Protein AF-A0A9E2J0Q8-F1 (afdb_monomer)

Secondary structure (DSSP, 8-state):
---PPP-----EEEE-------------------HHHHHHHHHHTT--GGGSHHHHHHHHHTT--EEEEEETTEEEEEEEEEPTTSS-EEEEEET--EE-GGGTTTPHHHHHHHHHHHHHH--TTEEEEEEE-SS--S-HHHHHHTT-EE-TT-

Radius of gyration: 16.07 Å; Cα contacts (8 Å, |Δi|>4): 218; chains: 1; bounding box: 42×51×38 Å

Mean predicted aligned error: 10.23 Å

Sequence (154 aa):
METEATPSGVAFLFVFLGFLSYNFSNMKEENKINKEQWNQFVLANQGSFLQSWEWGEFQERVEKRIFRFSGEGWAAQFIENKLPGVNKFYWYAPKGPMIAISDWPIANSKIQKITEEIKKTAGKDVIFFRLGPEWDLSSRSSLVASGFSQLPYD

Nearest PDB structures (foldseek):
  6snr-assembly1_A  TM=6.855E-01  e=1.918E-04  Staphylococcus aureus
  1nmt-assembly1_C  TM=5.114E-01  e=1.401E-01  Candida albicans
  4fva-assembly4_D  TM=3.518E-01  e=7.385E-02  Caenorhabditis elegans
  7krv-assembly1_B  TM=3.647E-01  e=7.889E-01  Escherichia coli K-12

Foldseek 3Di:
DDDDDDDFKWKKKFFDDDDDDDDDDDDDDDDDQDLVNQVCLCVQQVHDPCSHPVVCVVLVVVVWDWDWDDDDQWIFIWTWDQDPPDQAIEIEGAQDTGGHPVCPVPDLVVVLVVVVVCVVVPDPRHRMYMYIHRDDHPDPPSVVVVRIDTDPPD

Solvent-accessible surface area (backbone atoms only — not comparable to full-atom values): 9252 Å² total; per-residue (Å²): 139,83,82,82,78,79,87,78,43,60,36,37,39,31,78,66,86,81,90,82,92,76,84,91,78,90,83,81,94,76,81,85,80,48,6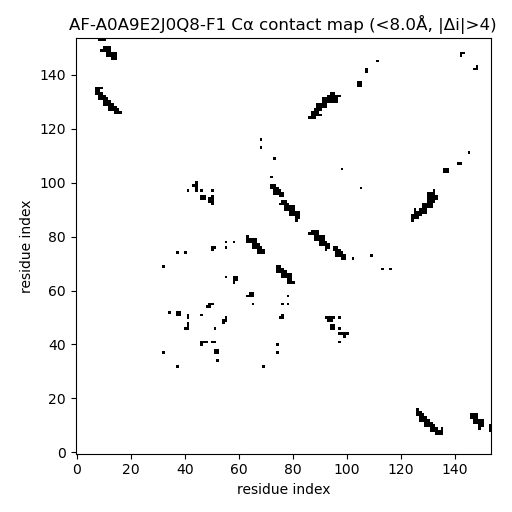6,66,62,51,39,50,54,30,62,77,36,75,40,44,68,66,52,30,59,66,44,46,56,53,40,43,75,72,76,33,54,72,46,80,49,73,57,94,62,35,38,35,41,29,42,50,41,76,43,86,99,51,95,36,30,34,36,36,18,54,51,11,62,40,54,36,65,90,48,64,75,66,53,67,67,55,59,48,51,52,50,51,54,45,63,75,67,55,52,96,47,50,44,34,45,35,38,30,21,67,68,79,71,85,52,68,67,61,44,43,76,73,53,40,40,74,51,97,88,91

pLDDT: mean 77.36, std 21.71, range [30.98, 98.0]

Structure (mmCIF, N/CA/C/O backbone):
data_AF-A0A9E2J0Q8-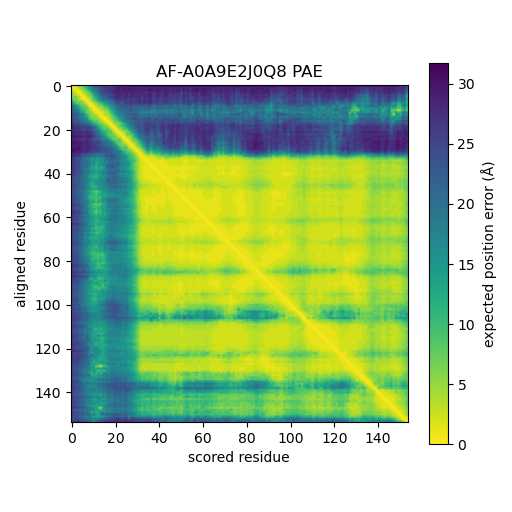F1
#
_entry.id   AF-A0A9E2J0Q8-F1
#
loop_
_atom_site.group_PDB
_atom_site.id
_atom_site.type_symbol
_atom_site.label_atom_id
_atom_site.label_alt_id
_atom_site.label_comp_id
_atom_site.label_asym_id
_atom_site.label_entity_id
_atom_site.label_seq_id
_atom_site.pdbx_PDB_ins_code
_atom_site.Cartn_x
_atom_site.Cartn_y
_atom_site.Cartn_z
_atom_site.occupancy
_atom_site.B_iso_or_equiv
_atom_site.auth_seq_id
_atom_site.auth_comp_id
_atom_site.auth_asym_id
_atom_site.auth_atom_id
_atom_site.pdbx_PDB_model_num
ATOM 1 N N . MET A 1 1 ? 25.910 -31.041 1.165 1.00 37.72 1 MET A N 1
ATOM 2 C CA . MET A 1 1 ? 26.033 -29.606 0.850 1.00 37.72 1 MET A CA 1
ATOM 3 C C . MET A 1 1 ? 24.619 -29.130 0.582 1.00 37.72 1 MET A C 1
ATOM 5 O O . MET A 1 1 ? 24.160 -29.176 -0.550 1.00 37.72 1 MET A O 1
ATOM 9 N N . GLU A 1 2 ? 23.881 -28.879 1.660 1.00 32.09 2 GLU A N 1
ATOM 10 C CA . GLU A 1 2 ? 22.500 -28.401 1.601 1.00 32.09 2 GLU A CA 1
ATOM 11 C C . GLU A 1 2 ? 22.532 -26.895 1.353 1.00 32.09 2 GLU A C 1
ATOM 13 O O . GLU A 1 2 ? 23.248 -26.159 2.029 1.00 32.09 2 GLU A O 1
ATOM 18 N N . THR A 1 3 ? 21.816 -26.451 0.327 1.00 37.81 3 THR A N 1
ATOM 19 C CA . THR A 1 3 ? 21.603 -25.039 0.029 1.00 37.81 3 THR A CA 1
ATOM 20 C C . THR A 1 3 ? 20.498 -24.524 0.943 1.00 37.81 3 THR A C 1
ATOM 22 O O . THR A 1 3 ? 19.328 -24.847 0.731 1.00 37.81 3 THR A O 1
ATOM 25 N N . GLU A 1 4 ? 20.863 -23.752 1.963 1.00 35.00 4 GLU A N 1
ATOM 26 C CA . GLU A 1 4 ? 19.901 -23.011 2.778 1.00 35.00 4 GLU A CA 1
ATOM 27 C C . GLU A 1 4 ? 19.208 -21.951 1.911 1.00 35.00 4 GLU A C 1
ATOM 29 O O . GLU A 1 4 ? 19.851 -21.093 1.304 1.00 35.00 4 GLU A O 1
ATOM 34 N N . ALA A 1 5 ? 17.882 -22.044 1.820 1.00 37.78 5 ALA A N 1
ATOM 35 C CA . ALA A 1 5 ? 17.044 -21.038 1.190 1.00 37.78 5 ALA A CA 1
ATOM 36 C C . ALA A 1 5 ? 16.986 -19.791 2.085 1.00 37.78 5 ALA A C 1
ATOM 38 O O . ALA A 1 5 ? 16.617 -19.872 3.256 1.00 37.78 5 ALA A O 1
ATOM 39 N N . THR A 1 6 ? 17.334 -18.632 1.529 1.00 33.12 6 THR A N 1
ATOM 40 C CA . THR A 1 6 ? 17.161 -17.329 2.176 1.00 33.12 6 THR A CA 1
ATOM 41 C C . THR A 1 6 ? 15.669 -17.040 2.395 1.00 33.12 6 THR A C 1
ATOM 43 O O . THR A 1 6 ? 14.889 -17.138 1.443 1.00 33.12 6 THR A O 1
ATOM 46 N N . PRO A 1 7 ? 15.223 -16.662 3.609 1.00 37.62 7 PRO A N 1
ATOM 47 C CA . PRO A 1 7 ? 13.840 -16.256 3.823 1.00 37.62 7 PRO A CA 1
ATOM 48 C C . PRO A 1 7 ? 13.583 -14.916 3.123 1.00 37.62 7 PRO A C 1
ATOM 50 O O . PRO A 1 7 ? 14.116 -13.877 3.509 1.00 37.62 7 PRO A O 1
ATOM 53 N N . SER A 1 8 ? 12.781 -14.939 2.060 1.00 41.06 8 SER A N 1
ATOM 54 C CA . SER A 1 8 ? 12.364 -13.748 1.321 1.00 41.06 8 SER A CA 1
ATOM 55 C C . SER A 1 8 ? 11.155 -13.087 1.993 1.00 41.06 8 SER A C 1
ATOM 57 O O . SER A 1 8 ? 10.027 -13.583 1.882 1.00 41.06 8 SER A O 1
ATOM 59 N N . GLY A 1 9 ? 11.375 -11.940 2.634 1.00 39.72 9 GLY A N 1
ATOM 60 C CA . GLY A 1 9 ?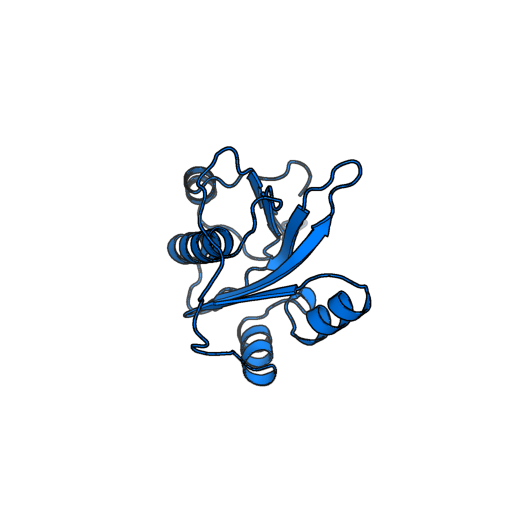 10.306 -11.012 3.007 1.00 39.72 9 GLY A CA 1
ATOM 61 C C . GLY A 1 9 ? 10.591 -10.248 4.292 1.00 39.72 9 GLY A C 1
ATOM 62 O O . GLY A 1 9 ? 10.172 -10.673 5.358 1.00 39.72 9 GLY A O 1
ATOM 63 N N . VAL A 1 10 ? 11.250 -9.093 4.186 1.00 42.97 10 VAL A N 1
ATOM 64 C CA . VAL A 1 10 ? 11.494 -8.199 5.329 1.00 42.97 10 VAL A CA 1
ATOM 65 C C . VAL A 1 10 ? 10.408 -7.121 5.362 1.00 42.97 10 VAL A C 1
ATOM 67 O O . VAL A 1 10 ? 10.265 -6.368 4.398 1.00 42.97 10 VAL A O 1
ATOM 70 N N . ALA A 1 11 ? 9.653 -6.999 6.460 1.00 41.53 11 ALA A N 1
ATOM 71 C CA . ALA A 1 11 ? 8.669 -5.924 6.617 1.00 41.53 11 ALA A CA 1
ATOM 72 C C . ALA A 1 11 ? 9.186 -4.757 7.478 1.00 41.53 11 A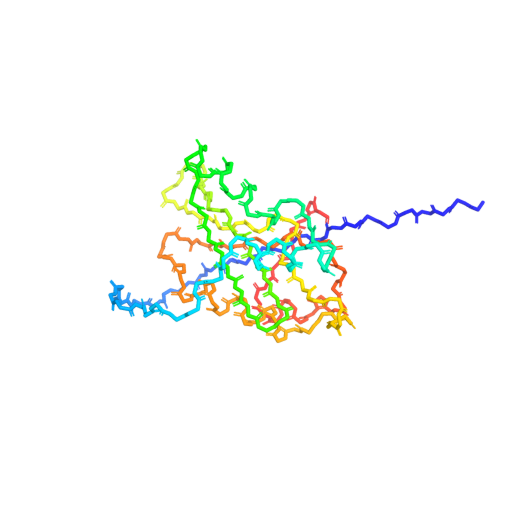LA A C 1
ATOM 74 O O . ALA A 1 11 ? 9.864 -4.933 8.494 1.00 41.53 11 ALA A O 1
ATOM 75 N N . PHE A 1 12 ? 8.797 -3.539 7.095 1.00 46.47 12 PHE A N 1
ATOM 76 C CA . PHE A 1 12 ? 9.189 -2.293 7.759 1.00 46.47 12 PHE A CA 1
ATOM 77 C C . PHE A 1 12 ? 7.966 -1.550 8.310 1.00 46.47 12 PHE A C 1
ATOM 79 O O . PHE A 1 12 ? 6.924 -1.472 7.659 1.00 46.47 12 PHE A O 1
ATOM 86 N N . LEU A 1 13 ? 8.115 -0.986 9.508 1.00 39.72 13 LEU A N 1
ATOM 87 C CA . LEU A 1 13 ? 7.152 -0.209 10.287 1.00 39.72 13 LEU A CA 1
ATOM 88 C C . LEU A 1 13 ? 7.594 1.260 10.367 1.00 39.72 13 LEU A C 1
ATOM 90 O O . LEU A 1 13 ? 8.735 1.537 10.719 1.00 39.72 13 LEU A O 1
ATOM 94 N N . PHE A 1 14 ? 6.693 2.210 10.123 1.00 47.78 14 PHE A N 1
ATOM 95 C CA . PHE A 1 14 ? 6.984 3.642 10.264 1.00 47.78 14 PHE A CA 1
ATOM 96 C C . PHE A 1 14 ? 6.146 4.295 11.370 1.00 47.78 14 PHE A C 1
ATOM 98 O O . PHE A 1 14 ? 4.974 4.555 11.140 1.00 47.78 14 PHE A O 1
ATOM 105 N N . VAL A 1 15 ? 6.696 4.617 12.543 1.00 42.28 15 VAL A N 1
ATOM 106 C CA . VAL A 1 15 ? 5.917 5.260 13.627 1.00 42.28 15 VAL A CA 1
ATOM 107 C C . VAL A 1 15 ? 5.898 6.784 13.459 1.00 42.28 15 VAL A C 1
ATOM 109 O O . VAL A 1 15 ? 6.944 7.427 13.515 1.00 42.28 15 VAL A O 1
ATOM 112 N N . PHE A 1 16 ? 4.713 7.381 13.293 1.00 39.62 16 PHE A N 1
ATOM 113 C CA . PHE A 1 16 ? 4.542 8.837 13.271 1.00 39.62 16 PHE A CA 1
ATOM 114 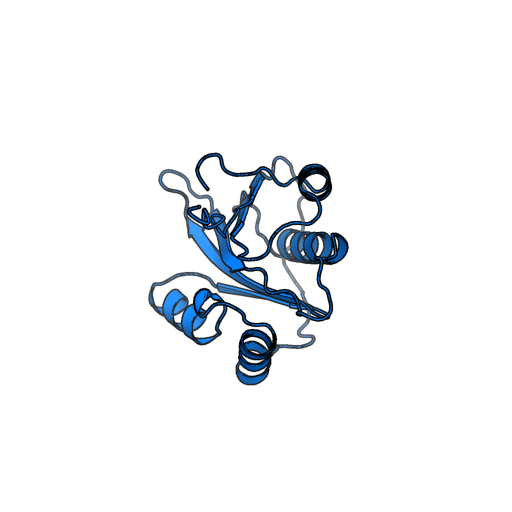C C . PHE A 1 16 ? 4.337 9.387 14.693 1.00 39.62 16 PHE A C 1
ATOM 116 O O . PHE A 1 16 ? 3.304 9.154 15.317 1.00 39.62 16 PHE A O 1
ATOM 123 N N . LEU A 1 17 ? 5.295 10.171 15.193 1.00 36.12 17 LEU A N 1
ATOM 124 C CA . LEU A 1 17 ? 5.138 11.008 16.387 1.00 36.12 17 LEU A CA 1
ATOM 125 C C . LEU A 1 17 ? 5.291 12.483 15.980 1.00 36.12 17 LEU A C 1
ATOM 127 O O . LEU A 1 17 ? 6.409 12.964 15.840 1.00 36.12 17 LEU A O 1
ATOM 131 N N . GLY A 1 18 ? 4.175 13.205 15.807 1.00 30.98 18 GLY A N 1
ATOM 132 C CA . GLY A 1 18 ? 4.172 14.679 15.839 1.00 30.98 18 GLY A C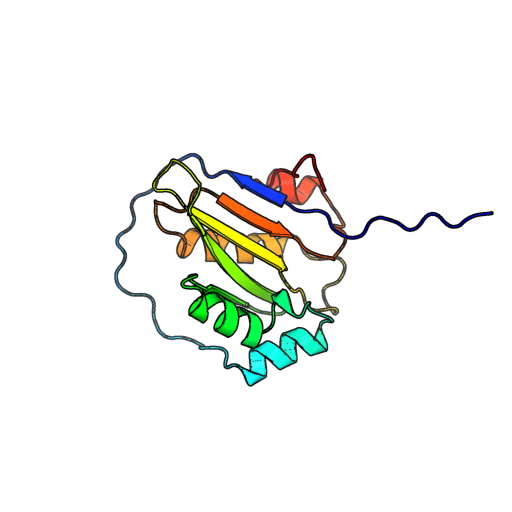A 1
ATOM 133 C C . GLY A 1 18 ? 3.539 15.425 14.652 1.00 30.98 18 GLY A C 1
ATOM 134 O O . GLY A 1 18 ? 4.076 15.440 13.554 1.00 30.98 18 GLY A O 1
ATOM 135 N N . PHE A 1 19 ? 2.404 16.070 14.955 1.00 40.38 19 PHE A N 1
ATOM 136 C CA . PHE A 1 19 ? 1.807 17.321 14.444 1.00 40.38 19 PHE A CA 1
ATOM 137 C C . PHE A 1 19 ? 2.275 17.966 13.119 1.00 40.38 19 PHE A C 1
ATOM 139 O O . PHE A 1 19 ? 3.391 18.458 13.015 1.00 40.38 19 PHE A O 1
ATOM 146 N N . LEU A 1 20 ? 1.297 18.230 12.239 1.00 32.97 20 LEU A N 1
ATOM 147 C CA . LEU A 1 20 ? 0.980 19.570 11.712 1.00 32.97 20 LEU A CA 1
ATOM 148 C C . LEU A 1 20 ? -0.457 19.572 11.161 1.00 32.97 20 LEU A C 1
ATOM 150 O O . LEU A 1 20 ? -0.909 18.617 10.534 1.00 32.97 20 LEU A O 1
ATOM 154 N N . SER A 1 21 ? -1.219 20.616 11.486 1.00 42.28 21 SER A N 1
ATOM 155 C CA . SER A 1 21 ? -2.612 20.773 11.064 1.00 42.28 21 SER A CA 1
ATOM 156 C C . SER A 1 21 ? -2.652 21.244 9.611 1.00 42.28 21 SER A C 1
ATOM 158 O O . SER A 1 21 ? -2.062 22.275 9.302 1.00 42.28 21 SER A O 1
ATOM 160 N N . TYR A 1 22 ? -3.362 20.534 8.734 1.00 36.78 22 TYR A N 1
ATOM 161 C CA . TYR A 1 22 ? -3.689 21.046 7.405 1.00 36.78 22 TYR A CA 1
ATOM 162 C C . TYR A 1 22 ? -5.127 20.691 7.026 1.00 36.78 22 TYR A C 1
ATOM 164 O O . TYR A 1 22 ? -5.616 19.602 7.332 1.00 36.78 22 TYR A O 1
ATOM 172 N N . ASN A 1 23 ? -5.812 21.670 6.437 1.00 34.84 23 ASN A N 1
ATOM 173 C CA . ASN A 1 23 ? -7.213 21.601 6.046 1.00 34.84 23 ASN A CA 1
ATOM 174 C C . ASN A 1 23 ? -7.373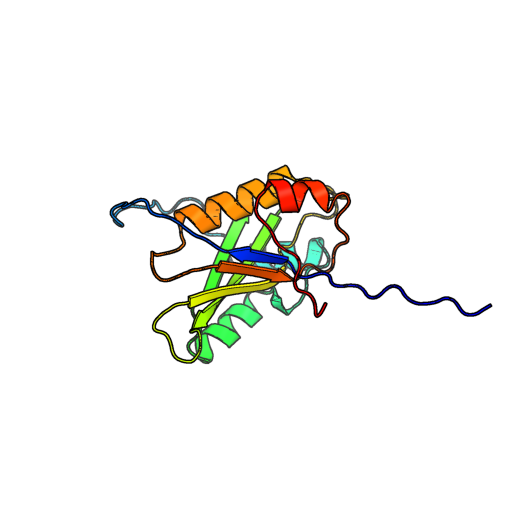 20.754 4.779 1.00 34.84 23 ASN A C 1
ATOM 176 O O . ASN A 1 23 ? -6.677 20.959 3.787 1.00 34.84 23 ASN A O 1
ATOM 180 N N . PHE A 1 24 ? -8.307 19.807 4.840 1.00 39.94 24 PHE A N 1
ATOM 181 C CA . PHE A 1 24 ? -8.634 18.860 3.782 1.00 39.94 24 PHE A CA 1
ATOM 182 C C . PHE A 1 24 ? -9.754 19.431 2.908 1.00 39.94 24 PHE A C 1
ATOM 184 O O . PHE A 1 24 ? -10.936 19.237 3.177 1.00 39.94 24 PHE A O 1
ATOM 191 N N . SER A 1 25 ? -9.378 20.173 1.874 1.00 33.25 25 SER A N 1
ATOM 192 C CA . SER A 1 25 ? -10.284 20.546 0.788 1.00 33.25 25 SER A CA 1
ATOM 193 C C . SER A 1 25 ? -9.450 20.954 -0.421 1.00 33.25 25 SER A C 1
ATOM 195 O O . SER A 1 25 ? -8.681 21.908 -0.329 1.00 33.25 25 SER A O 1
ATOM 197 N N . ASN A 1 26 ? -9.646 20.234 -1.530 1.00 38.41 26 ASN A N 1
ATOM 198 C CA . ASN A 1 26 ? -8.992 20.344 -2.841 1.00 38.41 26 ASN A CA 1
ATOM 199 C C . ASN A 1 26 ? -7.680 19.556 -3.004 1.00 38.41 26 ASN A C 1
ATOM 201 O O . ASN A 1 26 ? -6.590 20.101 -2.858 1.00 38.41 26 ASN A O 1
ATOM 205 N N . MET A 1 27 ? -7.783 18.303 -3.460 1.00 38.28 27 MET A N 1
ATOM 206 C CA . MET A 1 27 ? -6.767 17.741 -4.353 1.00 38.28 27 MET A CA 1
ATOM 207 C C . MET A 1 27 ? -7.414 17.319 -5.667 1.00 38.28 27 MET A C 1
ATOM 209 O O . MET A 1 27 ? -8.459 16.673 -5.694 1.00 38.28 27 MET A O 1
ATOM 213 N N . LYS A 1 28 ? -6.794 17.821 -6.734 1.00 34.41 28 LYS A N 1
ATOM 214 C CA . LYS A 1 28 ? -7.221 17.785 -8.123 1.00 34.41 28 LYS A CA 1
ATOM 215 C C . LYS A 1 28 ? -7.069 16.386 -8.711 1.00 34.41 28 LYS A C 1
ATOM 217 O O . LYS A 1 28 ? -6.149 15.640 -8.396 1.00 34.41 28 LYS A O 1
ATOM 222 N N . GLU A 1 29 ? -7.998 16.103 -9.599 1.00 40.62 29 GLU A N 1
ATOM 223 C CA . GLU A 1 29 ? -8.166 14.922 -10.426 1.00 40.62 29 GLU A CA 1
ATOM 224 C C . GLU A 1 29 ? -7.116 14.906 -11.560 1.00 40.62 29 GLU A C 1
ATOM 226 O O . GLU A 1 29 ? -7.421 15.246 -12.696 1.00 40.62 29 GLU A O 1
ATOM 231 N N . GLU A 1 30 ? -5.856 14.563 -11.268 1.00 40.41 30 GLU A N 1
ATOM 232 C CA . GLU A 1 30 ? -4.806 14.403 -12.291 1.00 40.41 30 GLU A CA 1
ATOM 233 C C . GLU A 1 30 ? -4.243 12.969 -12.280 1.00 40.41 30 GLU A C 1
ATOM 235 O O . GLU A 1 30 ? -3.606 12.536 -11.324 1.00 40.41 30 GLU A O 1
ATOM 240 N N . ASN A 1 31 ? -4.508 12.238 -13.375 1.00 46.97 31 ASN A N 1
ATOM 241 C CA . ASN A 1 31 ? -4.120 10.849 -13.683 1.00 46.97 31 ASN A CA 1
ATOM 242 C C . ASN A 1 31 ? -4.695 9.746 -12.776 1.00 46.97 31 ASN A C 1
ATOM 244 O O . ASN A 1 31 ? -3.981 9.066 -12.040 1.00 46.97 31 ASN A O 1
ATOM 248 N N . LYS A 1 32 ? -5.999 9.471 -12.911 1.00 66.31 32 LYS A N 1
ATOM 249 C CA . LYS A 1 32 ? -6.599 8.243 -12.371 1.00 66.31 32 LYS A CA 1
ATOM 250 C C . LYS A 1 32 ? -6.101 7.033 -13.175 1.00 66.31 32 LYS A C 1
ATOM 252 O O . LYS A 1 32 ? -6.635 6.745 -14.243 1.00 66.31 32 LYS A O 1
ATOM 257 N N . ILE A 1 33 ? -5.078 6.341 -12.671 1.00 79.62 33 ILE A N 1
ATOM 258 C CA . ILE A 1 33 ? -4.644 5.044 -13.208 1.00 79.62 33 ILE A CA 1
ATOM 259 C C . ILE A 1 33 ? -5.841 4.084 -13.229 1.00 79.62 33 ILE A C 1
ATOM 261 O O . ILE A 1 33 ? -6.557 3.948 -12.231 1.00 79.62 33 ILE A O 1
ATOM 265 N N . ASN A 1 34 ? -6.109 3.471 -14.381 1.00 91.19 34 ASN A N 1
ATOM 266 C CA . ASN A 1 34 ? -7.217 2.529 -14.512 1.00 91.19 34 ASN A CA 1
ATOM 267 C C . ASN A 1 34 ? -6.792 1.102 -14.125 1.00 91.19 34 ASN A C 1
ATOM 269 O O . ASN A 1 34 ? -5.611 0.810 -13.908 1.00 91.19 34 ASN A O 1
ATOM 273 N N . LYS A 1 35 ? -7.784 0.216 -14.020 1.00 94.50 35 LYS A N 1
ATOM 274 C CA . LYS A 1 35 ? -7.612 -1.183 -13.621 1.00 94.50 35 LYS A CA 1
ATOM 275 C C . LYS A 1 35 ? -6.625 -1.919 -14.520 1.00 94.50 35 LYS A C 1
ATOM 277 O O . LYS A 1 35 ? -5.747 -2.627 -14.031 1.00 94.50 35 LYS A O 1
ATOM 282 N N . GLU A 1 36 ? -6.749 -1.724 -15.826 1.00 94.81 36 GLU A N 1
ATOM 283 C CA . GLU A 1 36 ? -5.923 -2.380 -16.830 1.00 94.81 36 GLU A CA 1
ATOM 284 C C . GLU A 1 36 ? -4.464 -1.941 -16.691 1.00 94.81 36 GLU A C 1
ATOM 286 O O . GLU A 1 36 ? -3.586 -2.788 -16.561 1.00 94.81 36 GLU A O 1
ATOM 291 N N . GLN A 1 37 ? -4.195 -0.635 -16.633 1.00 92.62 37 GLN A N 1
ATOM 292 C CA . GLN A 1 37 ? -2.851 -0.078 -16.455 1.00 92.62 37 GLN A CA 1
ATOM 293 C C . GLN A 1 37 ? -2.204 -0.554 -15.153 1.00 92.62 37 GLN A C 1
ATOM 295 O O . GLN A 1 37 ? -1.034 -0.937 -15.148 1.00 92.62 37 GLN A O 1
ATOM 300 N N . TRP A 1 38 ? -2.971 -0.566 -14.060 1.00 95.06 38 TRP A N 1
ATOM 301 C CA . TRP A 1 38 ? -2.506 -1.048 -12.766 1.00 95.06 38 TRP A CA 1
ATOM 302 C C . TRP A 1 38 ? -2.092 -2.521 -12.832 1.00 95.06 38 TRP A C 1
ATOM 304 O O . TRP A 1 38 ? -0.970 -2.873 -12.474 1.00 95.06 38 TRP A O 1
ATOM 314 N N . ASN A 1 39 ? -2.972 -3.386 -13.338 1.00 95.50 39 ASN A N 1
ATOM 315 C CA . ASN A 1 39 ? -2.701 -4.819 -13.417 1.00 95.50 39 ASN A CA 1
ATOM 316 C C . ASN A 1 39 ? -1.594 -5.148 -14.426 1.00 95.50 39 ASN A C 1
ATOM 318 O O . ASN A 1 39 ? -0.795 -6.046 -14.171 1.00 95.50 39 ASN A O 1
ATOM 322 N N . GLN A 1 40 ? -1.479 -4.397 -15.526 1.00 95.19 40 GLN A N 1
ATOM 323 C CA . GLN A 1 40 ? -0.333 -4.513 -16.429 1.00 95.19 40 GLN A CA 1
ATOM 324 C C . GLN A 1 40 ? 0.976 -4.184 -15.706 1.00 95.19 40 GLN A C 1
ATOM 326 O O . GLN A 1 40 ? 1.948 -4.920 -15.855 1.00 95.19 40 GLN A O 1
ATOM 331 N N . PHE A 1 41 ? 1.003 -3.143 -14.866 1.00 93.50 41 PHE A N 1
ATOM 332 C CA . PHE A 1 41 ? 2.179 -2.825 -14.055 1.00 93.50 41 PHE A CA 1
ATOM 333 C C . PHE A 1 41 ? 2.510 -3.933 -13.045 1.00 93.50 41 PHE A C 1
ATOM 335 O O . PHE A 1 41 ? 3.681 -4.281 -12.894 1.00 93.50 41 PHE A O 1
ATOM 342 N N . VAL A 1 42 ? 1.499 -4.505 -12.381 1.00 92.75 42 VAL A N 1
ATOM 343 C CA . VAL A 1 42 ? 1.668 -5.642 -11.457 1.00 92.75 42 VAL A CA 1
ATOM 344 C C . VAL A 1 42 ? 2.321 -6.816 -12.192 1.00 92.75 42 VAL A C 1
ATOM 346 O O . VAL A 1 42 ? 3.360 -7.306 -11.758 1.00 92.75 42 VAL A O 1
ATOM 349 N N . LEU A 1 43 ? 1.766 -7.233 -13.334 1.00 93.31 43 LEU A N 1
ATOM 350 C CA . LEU A 1 43 ? 2.267 -8.379 -14.099 1.00 93.31 43 LEU A CA 1
ATOM 351 C C . LEU A 1 43 ? 3.672 -8.133 -14.661 1.00 93.31 43 LEU A C 1
ATOM 353 O O . LEU A 1 43 ? 4.549 -8.983 -14.514 1.00 93.31 43 LEU A O 1
ATOM 357 N N . ALA A 1 44 ? 3.903 -6.963 -15.263 1.00 91.88 44 ALA A N 1
ATOM 358 C CA . ALA A 1 44 ? 5.182 -6.615 -15.879 1.00 91.88 44 ALA A CA 1
ATOM 359 C C . ALA A 1 44 ? 6.342 -6.596 -14.874 1.00 91.88 44 ALA A C 1
ATOM 361 O O . ALA A 1 44 ? 7.485 -6.839 -15.252 1.00 91.88 44 ALA A O 1
ATOM 362 N N . ASN A 1 45 ? 6.051 -6.324 -13.599 1.00 89.19 45 ASN A N 1
ATOM 363 C CA . ASN A 1 45 ? 7.059 -6.176 -12.554 1.00 89.19 45 ASN A CA 1
ATOM 364 C C . ASN A 1 45 ? 7.051 -7.314 -11.531 1.00 89.19 45 ASN A C 1
ATOM 366 O O . ASN A 1 45 ? 7.571 -7.138 -10.433 1.00 89.19 45 ASN A O 1
ATOM 370 N N . GLN A 1 46 ? 6.471 -8.468 -11.889 1.00 88.06 46 GLN A N 1
ATOM 371 C CA . GLN A 1 46 ? 6.383 -9.647 -11.015 1.00 88.06 46 GLN A CA 1
ATOM 372 C C . GLN A 1 46 ? 5.765 -9.317 -9.643 1.00 88.06 46 GLN A C 1
ATOM 374 O O . GLN A 1 46 ? 6.155 -9.855 -8.611 1.00 88.06 46 GLN A O 1
ATOM 379 N N . GLY A 1 47 ? 4.810 -8.387 -9.626 1.00 88.06 47 GLY A N 1
ATOM 380 C CA . GLY A 1 47 ? 4.103 -7.976 -8.426 1.00 88.06 47 GLY A CA 1
ATOM 381 C C . GLY A 1 47 ? 3.181 -9.075 -7.902 1.00 88.06 47 GLY A C 1
ATOM 382 O O . GLY A 1 47 ? 2.645 -9.895 -8.648 1.00 88.06 47 GLY A O 1
ATOM 383 N N . SER A 1 48 ? 2.961 -9.068 -6.591 1.00 93.44 48 SER A N 1
ATOM 384 C CA . SER A 1 48 ? 2.071 -10.024 -5.935 1.00 93.44 48 SER A CA 1
ATOM 385 C C . SER A 1 48 ? 0.602 -9.802 -6.307 1.00 93.44 48 SER A C 1
ATOM 387 O O . SER A 1 48 ? 0.147 -8.667 -6.454 1.00 93.44 48 SER A O 1
ATOM 389 N N . PHE A 1 49 ? -0.190 -10.880 -6.310 1.00 95.62 49 PHE A N 1
ATOM 390 C CA . PHE A 1 49 ? -1.653 -10.800 -6.382 1.00 95.62 49 PHE A CA 1
ATOM 391 C C . PHE A 1 49 ? -2.247 -9.877 -5.303 1.00 95.62 49 PHE A C 1
ATOM 393 O O . PHE A 1 49 ? -3.239 -9.200 -5.564 1.00 95.62 49 PHE A O 1
ATOM 400 N N . LEU A 1 50 ? -1.617 -9.764 -4.126 1.00 96.50 50 LEU A N 1
ATOM 401 C CA . LEU A 1 50 ? -2.071 -8.870 -3.046 1.00 96.50 50 LEU A CA 1
ATOM 402 C C . LEU A 1 50 ? -1.927 -7.375 -3.386 1.00 96.50 50 LEU A C 1
ATOM 404 O O . LEU A 1 50 ? -2.436 -6.508 -2.675 1.00 96.50 50 LEU A O 1
ATOM 408 N N . GLN A 1 51 ? -1.243 -7.069 -4.484 1.00 95.81 51 GLN A N 1
ATOM 409 C CA . GLN A 1 51 ? -1.140 -5.736 -5.054 1.00 95.81 51 GLN A CA 1
ATOM 410 C C . GLN A 1 51 ? -1.988 -5.572 -6.327 1.00 95.81 51 GLN A C 1
ATOM 412 O O . GLN A 1 51 ? -1.977 -4.492 -6.903 1.00 95.81 51 GLN A O 1
ATOM 417 N N . SER A 1 52 ? -2.746 -6.588 -6.762 1.00 96.88 52 SER A N 1
ATOM 418 C CA . SER A 1 52 ? -3.682 -6.481 -7.894 1.00 96.88 52 SER A CA 1
ATOM 419 C C . SER A 1 52 ? -4.885 -5.590 -7.575 1.00 96.88 52 SER A C 1
ATOM 421 O O . SER A 1 52 ? -5.245 -5.384 -6.407 1.00 96.88 52 SER A O 1
ATOM 423 N N . TRP A 1 53 ? -5.542 -5.096 -8.624 1.00 97.19 53 TRP A N 1
ATOM 424 C CA . TRP A 1 53 ? -6.764 -4.311 -8.488 1.00 97.19 53 TRP A CA 1
ATOM 425 C C . TRP A 1 53 ? -7.891 -5.120 -7.836 1.00 97.19 53 TRP A C 1
ATOM 427 O O . TRP A 1 53 ? -8.554 -4.626 -6.922 1.00 97.19 53 TRP A O 1
ATOM 437 N N . GLU A 1 54 ? -8.063 -6.372 -8.267 1.00 98.00 54 GLU A N 1
ATOM 438 C CA . GLU A 1 54 ? -9.075 -7.319 -7.794 1.00 98.00 54 GLU A CA 1
ATOM 439 C C . GLU A 1 54 ? -8.930 -7.609 -6.304 1.00 98.00 54 GLU A C 1
ATOM 441 O O . GLU A 1 54 ? -9.932 -7.712 -5.596 1.00 98.00 54 GLU A O 1
ATOM 446 N N . TRP A 1 55 ? -7.697 -7.704 -5.799 1.00 97.75 55 TRP A N 1
ATOM 447 C CA . TRP A 1 55 ? -7.485 -7.848 -4.364 1.00 97.75 55 TRP A CA 1
ATOM 448 C C . TRP A 1 55 ? -8.010 -6.638 -3.590 1.00 97.75 55 TRP A C 1
ATOM 450 O O . TRP A 1 55 ? -8.629 -6.801 -2.542 1.00 97.75 55 TRP A O 1
ATOM 460 N N . GLY A 1 56 ? -7.831 -5.427 -4.121 1.00 97.31 56 GLY A N 1
ATOM 461 C CA . GLY A 1 56 ? -8.412 -4.228 -3.525 1.00 97.31 56 GLY A CA 1
ATOM 462 C C . GLY A 1 56 ? -9.944 -4.242 -3.562 1.00 97.31 56 GLY A C 1
ATOM 463 O O . GLY A 1 56 ? -10.567 -3.989 -2.538 1.00 97.31 56 GLY A O 1
ATOM 464 N N . GLU A 1 57 ? -10.557 -4.629 -4.686 1.00 97.50 57 GLU A N 1
ATOM 465 C CA . GLU A 1 57 ? -12.022 -4.786 -4.781 1.00 97.50 57 GLU A CA 1
ATOM 466 C C . GLU A 1 57 ? -12.547 -5.826 -3.777 1.00 97.50 57 GLU A C 1
ATOM 468 O O . GLU A 1 57 ? -13.603 -5.646 -3.171 1.00 97.50 57 GLU A O 1
ATOM 473 N N . PHE A 1 58 ? -11.807 -6.918 -3.567 1.00 97.94 58 PHE A N 1
ATOM 474 C CA . PHE A 1 58 ? -12.132 -7.908 -2.543 1.00 97.94 58 PHE A CA 1
ATOM 475 C C . PHE A 1 58 ? -12.064 -7.312 -1.130 1.00 97.94 58 PHE A C 1
ATOM 477 O O . PHE A 1 58 ? -12.976 -7.528 -0.334 1.00 97.94 58 PHE A O 1
ATOM 484 N N . GLN A 1 59 ? -11.026 -6.532 -0.821 1.00 97.81 59 GLN A N 1
ATOM 485 C CA . GLN A 1 59 ? -10.877 -5.877 0.480 1.00 97.81 59 GLN A CA 1
ATOM 486 C C . GLN A 1 59 ? -11.980 -4.834 0.737 1.00 97.81 59 GLN A C 1
ATOM 488 O O . GLN A 1 59 ? -12.508 -4.759 1.845 1.00 97.81 59 GLN A O 1
ATOM 493 N N . GLU A 1 60 ? -12.393 -4.080 -0.283 1.00 96.81 60 GLU A N 1
ATOM 494 C CA . GLU A 1 60 ? -13.519 -3.138 -0.192 1.00 96.81 60 GLU A CA 1
ATOM 495 C C . GLU A 1 60 ? -14.837 -3.852 0.147 1.00 96.81 60 GLU A C 1
ATOM 497 O O . GLU A 1 60 ? -15.615 -3.358 0.963 1.00 96.81 60 GLU A O 1
ATOM 502 N N . ARG A 1 61 ? -15.067 -5.057 -0.398 1.00 97.50 61 ARG A N 1
ATOM 503 C CA . ARG A 1 61 ? -16.249 -5.881 -0.070 1.00 97.50 61 ARG A CA 1
ATOM 504 C C . ARG A 1 61 ? -16.268 -6.376 1.375 1.00 97.50 61 ARG A C 1
ATOM 506 O O . ARG A 1 61 ? -17.341 -6.689 1.878 1.00 97.50 61 ARG A O 1
ATOM 513 N N . VAL A 1 62 ? -15.112 -6.442 2.036 1.00 96.19 62 VAL A N 1
ATOM 514 C CA . VAL A 1 62 ? -14.994 -6.731 3.477 1.00 96.19 62 VAL A CA 1
ATOM 515 C C . VAL A 1 62 ? -14.779 -5.454 4.299 1.00 96.19 62 VAL A C 1
ATOM 517 O O . VAL A 1 62 ? -14.128 -5.472 5.343 1.00 96.19 62 VAL A O 1
ATOM 520 N N . GLU A 1 63 ? -15.334 -4.340 3.809 1.00 95.25 63 GLU A N 1
ATOM 521 C CA . GLU A 1 63 ? -15.417 -3.035 4.478 1.00 95.25 63 GLU A CA 1
ATOM 522 C C . GLU A 1 63 ? -14.060 -2.384 4.790 1.00 95.25 63 GLU A C 1
ATOM 524 O O . GLU A 1 63 ? -13.934 -1.553 5.695 1.00 95.25 63 GLU A O 1
ATOM 529 N N . LYS A 1 64 ? -13.013 -2.728 4.034 1.00 96.31 64 LYS A N 1
ATOM 530 C CA . LYS A 1 64 ? -11.712 -2.058 4.137 1.00 96.31 64 LYS A CA 1
ATOM 531 C C . LYS A 1 64 ? -11.639 -0.869 3.191 1.00 96.31 64 LYS A C 1
ATOM 533 O O . LYS A 1 64 ? -12.139 -0.908 2.071 1.00 96.31 64 LYS A O 1
ATOM 538 N N . ARG A 1 65 ? -10.936 0.181 3.622 1.00 96.06 65 ARG A N 1
ATOM 539 C CA . ARG A 1 65 ? -10.566 1.299 2.746 1.00 96.06 65 ARG A CA 1
ATOM 540 C C . ARG A 1 65 ? -9.256 0.986 2.034 1.00 96.06 65 ARG A C 1
ATOM 542 O O . ARG A 1 65 ? -8.292 0.557 2.676 1.00 96.06 65 ARG A O 1
ATOM 549 N N . ILE A 1 66 ? -9.236 1.219 0.725 1.00 96.44 66 ILE A N 1
ATOM 550 C CA . ILE A 1 66 ? -8.088 0.959 -0.142 1.00 96.44 66 ILE A CA 1
ATOM 551 C C . ILE A 1 66 ? -7.540 2.266 -0.685 1.00 96.44 66 ILE A C 1
ATOM 553 O O . ILE A 1 66 ? -8.280 3.123 -1.162 1.00 96.44 66 ILE A O 1
ATOM 557 N N . PHE A 1 67 ? -6.220 2.395 -0.629 1.00 95.31 67 PHE A N 1
ATOM 558 C CA . PHE A 1 67 ? -5.484 3.534 -1.154 1.00 95.31 67 PHE A CA 1
ATOM 559 C C . PHE A 1 67 ? -4.483 3.024 -2.181 1.00 95.31 67 PHE A C 1
ATOM 561 O O . PHE A 1 67 ? -3.665 2.155 -1.881 1.00 95.31 67 PHE A O 1
ATOM 568 N N . ARG A 1 68 ? -4.564 3.542 -3.404 1.00 94.56 68 ARG A N 1
ATOM 569 C CA . ARG A 1 68 ? -3.671 3.175 -4.504 1.00 94.56 68 ARG A CA 1
ATOM 570 C C . ARG A 1 68 ? -2.827 4.388 -4.854 1.00 94.56 68 ARG A C 1
ATOM 572 O O . ARG A 1 68 ? -3.369 5.436 -5.186 1.00 94.56 68 ARG A O 1
ATOM 579 N N . PHE A 1 69 ? -1.514 4.225 -4.772 1.00 93.00 69 PHE A N 1
ATOM 580 C CA . PHE A 1 69 ? -0.543 5.241 -5.152 1.00 93.00 69 PHE A CA 1
ATOM 581 C C . PHE A 1 69 ? 0.330 4.698 -6.273 1.00 93.00 69 PHE A C 1
ATOM 583 O O . PHE A 1 69 ? 0.721 3.531 -6.249 1.00 93.00 69 PHE A O 1
ATOM 590 N N . SER A 1 70 ? 0.653 5.542 -7.240 1.00 91.38 70 SER A N 1
ATOM 591 C CA . SER A 1 70 ? 1.548 5.194 -8.336 1.00 91.38 70 SER A CA 1
ATOM 592 C C . SER A 1 70 ? 2.364 6.401 -8.753 1.00 91.38 70 SER A C 1
ATOM 594 O O . SER A 1 70 ? 1.895 7.535 -8.682 1.00 91.38 70 SER A O 1
ATOM 596 N N . GLY A 1 71 ? 3.563 6.142 -9.249 1.00 88.62 71 GLY A N 1
ATOM 597 C CA . GLY A 1 71 ? 4.405 7.133 -9.891 1.00 88.62 71 GLY A CA 1
ATOM 598 C C . GLY A 1 71 ? 5.322 6.464 -10.902 1.00 88.62 71 GLY A C 1
ATOM 599 O O . GLY A 1 71 ? 5.162 5.294 -11.246 1.00 88.62 71 GLY A O 1
ATOM 600 N N . GLU A 1 72 ? 6.303 7.213 -11.386 1.00 86.94 72 GLU A N 1
ATOM 601 C CA . GLU A 1 72 ? 7.257 6.699 -12.363 1.00 86.94 72 GLU A CA 1
ATOM 602 C C . GLU A 1 72 ? 8.023 5.481 -11.813 1.00 86.94 72 GLU A C 1
ATOM 604 O O . GLU A 1 72 ? 8.802 5.575 -10.857 1.00 86.94 72 GLU A O 1
ATOM 609 N N . GLY A 1 73 ? 7.756 4.314 -12.405 1.00 88.06 73 GLY A N 1
ATOM 610 C CA . GLY A 1 73 ? 8.394 3.048 -12.055 1.00 88.06 73 GLY A CA 1
ATOM 611 C C . GLY A 1 73 ? 8.016 2.490 -10.678 1.00 88.06 73 GLY A C 1
ATOM 612 O O . GLY A 1 73 ? 8.782 1.692 -10.132 1.00 88.06 73 GLY A O 1
ATOM 613 N N . TRP A 1 74 ? 6.900 2.898 -10.069 1.00 90.38 74 TRP A N 1
ATOM 614 C CA . TRP A 1 74 ? 6.424 2.295 -8.819 1.00 90.38 74 TRP A CA 1
ATOM 615 C C . TRP A 1 74 ? 4.903 2.365 -8.668 1.00 90.38 74 TRP A C 1
ATOM 617 O O . TRP A 1 74 ? 4.254 3.298 -9.140 1.00 90.38 74 TRP A O 1
ATOM 627 N N . ALA A 1 75 ? 4.341 1.398 -7.948 1.00 92.25 75 ALA A N 1
ATOM 628 C CA . ALA A 1 75 ? 2.942 1.396 -7.537 1.00 92.25 75 ALA A CA 1
ATOM 629 C C . ALA A 1 75 ? 2.771 0.672 -6.195 1.00 92.25 75 ALA A C 1
ATOM 631 O O . ALA A 1 75 ? 3.524 -0.242 -5.863 1.00 92.25 75 ALA A O 1
ATOM 632 N N . ALA A 1 76 ? 1.800 1.097 -5.393 1.00 93.94 76 ALA A N 1
ATOM 633 C CA . ALA A 1 76 ? 1.549 0.542 -4.071 1.00 93.94 76 ALA A CA 1
ATOM 634 C C . ALA A 1 76 ? 0.066 0.626 -3.697 1.00 93.94 76 ALA A C 1
ATOM 636 O O . ALA A 1 76 ? -0.532 1.703 -3.693 1.00 93.94 76 ALA A O 1
ATOM 637 N N . GLN A 1 77 ? -0.510 -0.521 -3.348 1.00 95.81 77 GLN A N 1
ATOM 638 C CA . GLN A 1 77 ? -1.848 -0.652 -2.789 1.00 95.81 77 GLN A CA 1
ATOM 639 C C . GLN A 1 77 ? -1.750 -0.840 -1.277 1.00 95.81 77 GLN A C 1
ATOM 641 O O . GLN A 1 77 ? -1.153 -1.809 -0.801 1.00 95.81 77 GLN A O 1
ATOM 646 N N . PHE A 1 78 ? -2.368 0.078 -0.541 1.00 96.75 78 PHE A N 1
ATOM 647 C CA . PHE A 1 78 ? -2.481 0.054 0.907 1.00 96.75 78 PHE A CA 1
ATOM 648 C C . PHE A 1 78 ? -3.902 -0.283 1.337 1.00 96.75 78 PHE A C 1
ATOM 650 O O . PHE A 1 78 ? -4.878 0.233 0.795 1.00 96.75 78 PHE A O 1
ATOM 657 N N . ILE A 1 79 ? -3.988 -1.113 2.368 1.00 97.06 79 ILE A N 1
ATOM 658 C CA . ILE A 1 79 ? -5.215 -1.478 3.060 1.00 97.06 79 ILE A CA 1
ATOM 659 C C . ILE A 1 79 ? -5.192 -0.787 4.415 1.00 97.06 79 ILE A C 1
ATOM 661 O O . ILE A 1 79 ? -4.260 -0.980 5.204 1.00 97.06 79 ILE A O 1
ATOM 665 N N . GLU A 1 80 ? -6.214 0.006 4.705 1.00 97.00 80 GLU A N 1
ATOM 666 C CA . GLU A 1 80 ? -6.359 0.586 6.029 1.00 97.00 80 GLU A CA 1
ATOM 667 C C . GLU A 1 80 ? -6.930 -0.422 7.022 1.00 97.00 80 GLU A C 1
ATOM 669 O O . GLU A 1 80 ? -7.928 -1.103 6.781 1.00 97.00 80 GLU A O 1
ATOM 674 N N . ASN A 1 81 ? -6.298 -0.483 8.185 1.00 96.06 81 ASN A N 1
ATOM 675 C CA . ASN A 1 81 ? -6.671 -1.357 9.272 1.00 96.06 81 ASN A CA 1
ATOM 676 C C . ASN A 1 81 ? -6.848 -0.551 10.553 1.00 96.06 81 ASN A C 1
ATOM 678 O O . ASN A 1 81 ? -5.994 0.252 10.925 1.00 96.06 81 ASN A O 1
ATOM 682 N N . LYS A 1 82 ? -7.958 -0.795 11.249 1.00 95.75 82 LYS A N 1
ATOM 683 C CA . LYS A 1 82 ? -8.202 -0.242 12.579 1.00 95.75 82 LYS A CA 1
ATOM 684 C C . LYS A 1 82 ? -7.374 -0.999 13.612 1.00 95.75 82 LYS A C 1
ATOM 686 O O . LYS A 1 82 ? -7.305 -2.227 13.575 1.00 95.75 82 LYS A O 1
ATOM 691 N N . LEU A 1 83 ? -6.766 -0.269 14.537 1.00 93.94 83 LEU A N 1
ATOM 692 C CA . LEU A 1 83 ? -6.049 -0.861 15.658 1.00 93.94 83 LEU A CA 1
ATOM 693 C C . LEU A 1 83 ? -7.041 -1.335 16.732 1.00 93.94 83 LEU A C 1
ATOM 695 O O . LEU A 1 83 ? -7.936 -0.575 17.111 1.00 93.94 83 LEU A O 1
ATOM 699 N N . PRO A 1 84 ? -6.903 -2.567 17.250 1.00 92.31 84 PRO A N 1
ATOM 700 C CA . PRO A 1 84 ? -7.733 -3.040 18.351 1.00 92.31 84 PRO A CA 1
ATOM 701 C C . PRO A 1 84 ? -7.582 -2.152 19.593 1.00 92.31 84 PRO A C 1
ATOM 703 O O . PRO A 1 84 ? -6.475 -1.771 19.963 1.00 92.31 84 PRO A O 1
ATOM 706 N N . GLY A 1 85 ? -8.699 -1.827 20.246 1.00 93.19 85 GLY A N 1
ATOM 707 C CA . GLY A 1 85 ? -8.706 -1.087 21.514 1.00 93.19 85 GLY A CA 1
ATOM 708 C C . GLY A 1 85 ? -8.493 0.429 21.415 1.00 93.19 85 GLY A C 1
ATOM 709 O O . GLY A 1 85 ? -8.637 1.111 22.425 1.00 93.19 85 GLY A O 1
ATOM 710 N N . VAL A 1 86 ? -8.213 0.987 20.231 1.00 93.50 86 VAL A N 1
ATOM 711 C CA . VAL A 1 86 ? -8.063 2.440 20.029 1.00 93.50 86 VAL A CA 1
ATOM 712 C C . VAL A 1 86 ? -8.781 2.907 18.762 1.00 93.50 86 VAL A C 1
ATOM 714 O O . VAL A 1 86 ? -8.955 2.156 17.806 1.00 93.50 86 VAL A O 1
ATOM 717 N N . ASN A 1 87 ? -9.192 4.176 18.711 1.00 93.12 87 ASN A N 1
ATOM 718 C CA . ASN A 1 87 ? -9.769 4.764 17.496 1.00 93.12 87 ASN A CA 1
ATOM 719 C C . ASN A 1 87 ? -8.680 5.315 16.560 1.00 93.12 87 ASN A C 1
ATOM 721 O O . ASN A 1 87 ? -8.679 6.495 16.220 1.00 93.12 87 ASN A O 1
ATOM 725 N N . LYS A 1 88 ? -7.707 4.468 16.218 1.00 95.19 88 LYS A N 1
ATOM 726 C CA . LYS A 1 88 ? -6.579 4.790 15.337 1.00 95.19 88 LYS A CA 1
ATOM 727 C C . LYS A 1 88 ? -6.421 3.717 14.269 1.00 95.19 88 LYS A C 1
ATOM 729 O O . LYS A 1 88 ? -6.920 2.600 14.416 1.00 95.19 88 LYS A O 1
ATOM 734 N N . PHE A 1 89 ? -5.721 4.067 13.203 1.00 95.62 89 PHE A N 1
ATOM 735 C CA . PHE A 1 89 ? -5.555 3.243 12.018 1.00 95.62 89 PHE A CA 1
ATOM 736 C C . PHE A 1 89 ? -4.080 3.091 11.657 1.00 95.62 89 PHE A C 1
ATOM 738 O O . PHE A 1 89 ? -3.233 3.905 12.030 1.00 95.62 89 PHE A O 1
ATOM 745 N N . TYR A 1 90 ? -3.788 2.053 10.887 1.00 95.38 90 TYR A N 1
ATOM 746 C CA . TYR A 1 90 ? -2.540 1.915 10.158 1.00 95.38 90 TYR A CA 1
ATOM 747 C C . TYR A 1 90 ? -2.814 1.472 8.730 1.00 95.38 90 TYR A C 1
ATOM 749 O O . TYR A 1 90 ? -3.821 0.820 8.449 1.00 95.38 90 TYR A O 1
ATOM 757 N N . TRP A 1 91 ? -1.916 1.821 7.821 1.00 96.44 91 TRP A N 1
ATOM 758 C CA . TRP A 1 91 ? -1.995 1.392 6.428 1.00 96.44 91 TRP A CA 1
ATOM 759 C C . TRP A 1 91 ? -0.996 0.278 6.164 1.00 96.44 91 TRP A C 1
ATOM 761 O O . TRP A 1 91 ? 0.142 0.341 6.617 1.00 96.44 91 TRP A O 1
ATOM 771 N N . TYR A 1 92 ? -1.397 -0.751 5.430 1.00 95.44 92 TYR A N 1
ATOM 772 C CA . TYR A 1 92 ? -0.526 -1.879 5.121 1.00 95.44 92 TYR A CA 1
ATOM 773 C C . TYR A 1 92 ? -0.492 -2.152 3.625 1.00 95.44 92 TYR A C 1
ATOM 775 O O . TYR A 1 92 ? -1.542 -2.365 3.026 1.00 95.44 92 TYR A O 1
ATOM 783 N N . ALA A 1 93 ? 0.710 -2.172 3.048 1.00 95.19 93 ALA A N 1
ATOM 784 C CA . ALA A 1 93 ? 0.957 -2.631 1.686 1.00 95.19 93 ALA A CA 1
ATOM 785 C C . ALA A 1 93 ? 1.464 -4.086 1.701 1.00 95.19 93 ALA A C 1
ATOM 787 O O . ALA A 1 93 ? 2.673 -4.314 1.845 1.00 95.19 93 ALA A O 1
ATOM 788 N N . PRO A 1 94 ? 0.573 -5.091 1.585 1.00 93.38 94 PRO A N 1
ATOM 789 C CA . PRO A 1 94 ? 0.978 -6.493 1.569 1.00 93.38 94 PRO A CA 1
ATOM 790 C C . PRO A 1 94 ? 1.787 -6.808 0.315 1.00 93.38 94 PRO A C 1
ATOM 792 O O . PRO A 1 94 ? 1.313 -6.544 -0.789 1.00 93.38 94 PRO A O 1
ATOM 795 N N . LYS A 1 95 ? 2.987 -7.386 0.470 1.00 91.56 95 LYS A N 1
ATOM 796 C CA . LYS A 1 95 ? 3.872 -7.724 -0.664 1.00 91.56 95 LYS A CA 1
ATOM 797 C C . LYS A 1 95 ? 4.219 -6.515 -1.545 1.00 91.56 95 LYS A C 1
ATOM 799 O O . LYS A 1 95 ? 4.539 -6.658 -2.719 1.00 91.56 95 LYS A O 1
ATOM 804 N N . GLY A 1 96 ? 4.135 -5.316 -0.971 1.00 89.50 96 GLY A N 1
ATOM 805 C CA . GLY A 1 96 ? 4.380 -4.047 -1.640 1.00 89.50 96 GLY A CA 1
ATOM 806 C C . GLY A 1 96 ? 5.353 -3.161 -0.859 1.00 89.50 96 GLY A C 1
ATOM 807 O O . GLY A 1 96 ? 5.669 -3.450 0.300 1.00 89.50 96 GLY A O 1
ATOM 808 N N . PRO A 1 97 ? 5.812 -2.058 -1.471 1.00 91.00 97 PRO A N 1
ATOM 809 C CA . PRO A 1 97 ? 5.390 -1.529 -2.773 1.00 91.00 97 PRO A CA 1
ATOM 810 C C . PRO A 1 97 ? 5.984 -2.317 -3.951 1.00 91.00 97 PRO A C 1
ATOM 812 O O . PRO A 1 97 ? 7.008 -2.979 -3.804 1.00 91.00 97 PRO A O 1
ATOM 815 N N . MET A 1 98 ? 5.360 -2.228 -5.123 1.00 89.88 98 MET A N 1
ATOM 816 C CA . MET A 1 98 ? 5.896 -2.777 -6.370 1.00 89.88 98 MET A CA 1
ATOM 817 C C . MET A 1 98 ? 6.813 -1.746 -7.018 1.00 89.88 98 MET A C 1
ATOM 819 O O . MET A 1 98 ? 6.400 -0.610 -7.264 1.00 89.88 98 MET A O 1
ATOM 823 N N . ILE A 1 99 ? 8.045 -2.145 -7.315 1.00 88.69 99 ILE A N 1
ATOM 824 C CA . ILE A 1 99 ? 9.024 -1.309 -8.006 1.00 88.69 99 ILE A CA 1
ATOM 825 C C . ILE A 1 99 ? 9.327 -1.937 -9.359 1.00 88.69 99 ILE A C 1
ATOM 827 O O . ILE A 1 99 ? 9.419 -3.159 -9.464 1.00 88.69 99 ILE A O 1
ATOM 831 N N . ALA A 1 100 ? 9.475 -1.101 -10.386 1.00 87.50 100 ALA A N 1
ATOM 832 C CA . ALA A 1 100 ? 9.799 -1.593 -11.709 1.00 87.50 100 ALA A CA 1
ATOM 833 C C . ALA A 1 100 ? 11.125 -2.365 -11.724 1.00 87.50 100 ALA A C 1
ATOM 835 O O . ALA A 1 100 ? 12.097 -1.949 -11.090 1.00 87.50 100 ALA A O 1
ATOM 836 N N . ILE A 1 101 ? 11.166 -3.484 -12.455 1.00 82.00 101 ILE A N 1
ATOM 837 C CA . ILE A 1 101 ? 12.342 -4.375 -12.496 1.00 82.00 101 ILE A CA 1
ATOM 838 C C . ILE A 1 101 ? 13.582 -3.631 -13.011 1.00 82.00 101 ILE A C 1
ATOM 840 O O . ILE A 1 101 ? 14.686 -3.859 -12.526 1.00 82.00 101 ILE A O 1
ATOM 844 N N . SER A 1 102 ? 13.395 -2.692 -13.942 1.00 80.75 102 SER A N 1
ATOM 845 C CA . SER A 1 102 ? 14.452 -1.825 -14.478 1.00 80.75 102 SER A CA 1
ATOM 846 C C . SER A 1 102 ? 15.160 -0.971 -13.425 1.00 80.75 102 SER A C 1
ATOM 848 O O . SER A 1 102 ? 16.254 -0.484 -13.679 1.00 80.75 102 SER A O 1
ATOM 850 N N . ASP A 1 103 ? 14.548 -0.782 -12.257 1.00 78.69 103 ASP A N 1
ATOM 851 C CA . ASP A 1 103 ? 15.057 0.070 -11.184 1.00 78.69 103 ASP A CA 1
ATOM 852 C C . ASP A 1 103 ? 15.649 -0.731 -10.021 1.00 78.69 103 ASP A C 1
ATOM 854 O O . ASP A 1 103 ? 15.693 -0.246 -8.889 1.00 78.69 103 ASP A O 1
ATOM 858 N N . TRP A 1 104 ? 16.075 -1.967 -10.285 1.00 71.56 104 TRP A N 1
ATOM 859 C CA . TRP A 1 104 ? 16.812 -2.785 -9.332 1.00 71.56 104 TRP A CA 1
ATOM 860 C C . TRP A 1 104 ? 18.329 -2.553 -9.415 1.00 71.56 104 TRP A C 1
ATOM 862 O O . TRP A 1 104 ? 18.880 -2.541 -10.516 1.00 71.56 104 TRP A O 1
ATOM 872 N N . PRO A 1 105 ? 19.037 -2.452 -8.270 1.00 70.62 105 PRO A N 1
ATOM 873 C CA . PRO A 1 105 ? 18.521 -2.460 -6.899 1.00 70.62 105 PRO A CA 1
ATOM 874 C C . PRO A 1 105 ? 17.734 -1.188 -6.562 1.00 70.62 105 PRO A C 1
ATOM 876 O O . PRO A 1 105 ? 18.036 -0.106 -7.057 1.00 70.62 105 PRO A O 1
ATOM 879 N N . ILE A 1 106 ? 16.740 -1.325 -5.685 1.00 70.75 106 ILE A N 1
ATOM 880 C CA . ILE A 1 106 ? 15.729 -0.284 -5.476 1.00 70.75 106 ILE A CA 1
ATOM 881 C C . ILE A 1 106 ? 16.339 1.026 -4.999 1.00 70.75 106 ILE A C 1
ATOM 883 O O . ILE A 1 106 ? 17.061 1.088 -4.003 1.00 70.75 106 ILE A O 1
ATOM 887 N N . ALA A 1 107 ? 15.990 2.097 -5.709 1.00 65.88 107 ALA A N 1
ATOM 888 C CA . ALA A 1 107 ? 16.406 3.441 -5.361 1.00 65.88 107 ALA A CA 1
ATOM 889 C C . ALA A 1 107 ? 15.658 3.951 -4.117 1.00 65.88 107 ALA A C 1
ATOM 891 O O . ALA A 1 107 ? 14.426 4.034 -4.100 1.00 65.88 107 ALA A O 1
ATOM 892 N N . ASN A 1 108 ? 16.409 4.402 -3.107 1.00 73.44 108 ASN A N 1
ATOM 893 C CA . ASN A 1 108 ? 15.877 5.028 -1.885 1.00 73.44 108 ASN A CA 1
ATOM 894 C C . ASN A 1 108 ? 14.928 6.201 -2.173 1.00 73.44 108 ASN A C 1
ATOM 896 O O . ASN A 1 108 ? 13.973 6.434 -1.431 1.00 73.44 108 ASN A O 1
ATOM 900 N N . SER A 1 109 ? 15.151 6.899 -3.288 1.00 80.56 109 SER A N 1
ATOM 901 C CA . SER A 1 109 ? 14.299 7.992 -3.758 1.00 80.56 109 SER A CA 1
ATOM 902 C C . SER A 1 109 ? 12.855 7.551 -4.020 1.00 80.56 109 SER A C 1
ATOM 904 O O . SER A 1 109 ? 11.934 8.333 -3.802 1.00 80.56 109 SER A O 1
ATOM 906 N N . LYS A 1 110 ? 12.613 6.299 -4.432 1.00 84.44 110 LYS A N 1
ATOM 907 C CA . LYS A 1 110 ? 11.252 5.783 -4.643 1.00 84.44 110 LYS A CA 1
ATOM 908 C C . LYS A 1 110 ? 10.518 5.559 -3.332 1.00 84.44 110 LYS A C 1
ATOM 910 O O . LYS A 1 110 ? 9.359 5.939 -3.211 1.00 84.44 110 LYS A O 1
ATOM 915 N N . ILE A 1 111 ? 11.200 5.005 -2.333 1.00 85.25 111 ILE A N 1
ATOM 916 C CA . ILE A 1 111 ? 10.614 4.819 -1.002 1.00 85.25 111 ILE A CA 1
ATOM 917 C C . ILE A 1 111 ? 10.346 6.163 -0.328 1.00 85.25 111 ILE A C 1
ATOM 919 O O . ILE A 1 111 ? 9.300 6.322 0.303 1.00 85.25 111 ILE A O 1
ATOM 923 N N . GLN A 1 112 ? 11.220 7.155 -0.521 1.00 85.19 112 GLN A N 1
ATOM 924 C CA . GLN A 1 112 ? 10.957 8.528 -0.087 1.00 85.19 112 GLN A CA 1
ATOM 925 C C . GLN A 1 112 ? 9.713 9.109 -0.763 1.00 85.19 112 GLN A C 1
ATOM 927 O O . GLN A 1 112 ? 8.811 9.541 -0.052 1.00 85.19 112 GLN A O 1
ATOM 932 N N . LYS A 1 113 ? 9.597 9.020 -2.095 1.00 87.69 113 LYS A N 1
ATOM 933 C CA . LYS A 1 113 ? 8.401 9.475 -2.829 1.00 87.69 113 LYS A CA 1
ATOM 934 C C . LYS A 1 113 ? 7.121 8.802 -2.322 1.00 87.69 113 LYS A C 1
ATOM 936 O O . LYS A 1 113 ? 6.149 9.485 -2.028 1.00 87.69 113 LYS A O 1
ATOM 941 N N . ILE A 1 114 ? 7.131 7.479 -2.143 1.00 88.38 114 ILE A N 1
ATOM 942 C CA . ILE A 1 114 ? 5.992 6.732 -1.578 1.00 88.38 114 ILE A CA 1
ATOM 943 C C . ILE A 1 114 ? 5.638 7.258 -0.185 1.00 88.38 114 ILE A C 1
ATOM 945 O O . ILE A 1 114 ? 4.475 7.513 0.117 1.00 88.38 114 ILE A O 1
ATOM 949 N N . THR A 1 115 ? 6.648 7.446 0.662 1.00 88.88 115 THR A N 1
ATOM 950 C CA . THR A 1 115 ? 6.468 7.958 2.022 1.00 88.88 115 THR A CA 1
ATOM 951 C C . THR A 1 115 ? 5.876 9.366 2.014 1.00 88.88 115 THR A C 1
ATOM 953 O O . THR A 1 115 ? 5.001 9.663 2.821 1.00 88.88 115 THR A O 1
ATOM 956 N N . GLU A 1 116 ? 6.317 10.236 1.108 1.00 89.50 116 GLU A N 1
ATOM 957 C CA . GLU A 1 116 ? 5.782 11.588 0.941 1.00 89.50 116 GLU A CA 1
ATOM 958 C C . GLU A 1 116 ? 4.316 11.578 0.496 1.00 89.50 116 GLU A C 1
ATOM 960 O O . GLU A 1 116 ? 3.508 12.299 1.079 1.00 89.50 116 GLU A O 1
ATOM 965 N N . GLU A 1 117 ? 3.945 10.736 -0.470 1.00 90.00 117 GLU A N 1
ATOM 966 C CA . GLU A 1 117 ? 2.553 10.605 -0.922 1.00 90.00 117 GLU A CA 1
ATOM 967 C C . GLU A 1 117 ? 1.629 10.094 0.192 1.00 90.00 117 GLU A C 1
ATOM 969 O O . GLU A 1 117 ? 0.541 10.638 0.414 1.00 90.00 117 GLU A O 1
ATOM 974 N N . ILE A 1 118 ? 2.092 9.117 0.979 1.00 90.19 118 ILE A N 1
ATOM 975 C CA . ILE A 1 118 ? 1.355 8.640 2.154 1.00 90.19 118 ILE A CA 1
ATOM 976 C C . ILE A 1 118 ? 1.209 9.764 3.175 1.00 90.19 118 ILE A C 1
ATOM 978 O O . ILE A 1 118 ? 0.111 9.985 3.668 1.00 90.19 118 ILE A O 1
ATOM 982 N N . LYS A 1 119 ? 2.275 10.515 3.470 1.00 88.00 119 LYS A N 1
ATOM 983 C CA . LYS A 1 119 ? 2.237 11.633 4.429 1.00 88.00 119 LYS A CA 1
ATOM 984 C C . LYS A 1 119 ? 1.252 12.730 4.030 1.00 88.00 119 LYS A C 1
ATOM 986 O O . LYS A 1 119 ? 0.625 13.315 4.906 1.00 88.00 119 LYS A O 1
ATOM 991 N N . LYS A 1 120 ? 1.113 13.006 2.731 1.00 90.06 120 LYS A N 1
ATOM 992 C CA . LYS A 1 120 ? 0.142 13.981 2.207 1.00 90.06 120 LYS A CA 1
ATOM 993 C C . LYS A 1 120 ? -1.302 13.488 2.330 1.00 90.06 120 LYS A C 1
ATOM 995 O O . LYS A 1 120 ? -2.203 14.300 2.515 1.00 90.06 120 LYS A O 1
ATOM 1000 N N . THR A 1 121 ? -1.515 12.178 2.215 1.00 89.19 121 THR A N 1
ATOM 1001 C CA . THR A 1 121 ? -2.859 11.580 2.118 1.00 89.19 121 THR A CA 1
ATOM 1002 C C . THR A 1 121 ? -3.381 11.056 3.456 1.00 89.19 121 THR A C 1
ATOM 1004 O O . THR A 1 121 ? -4.587 11.047 3.701 1.00 89.19 121 THR A O 1
ATOM 1007 N N . ALA A 1 122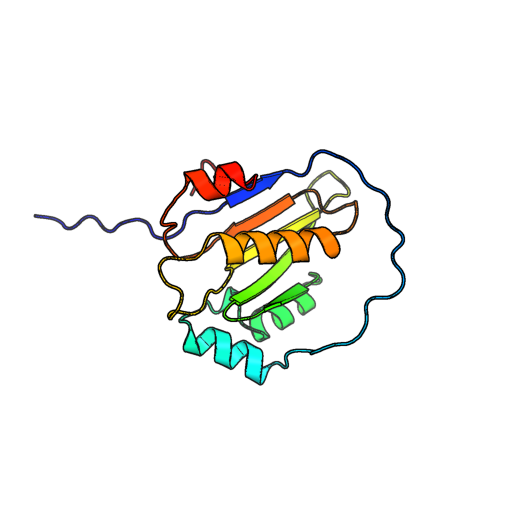 ? -2.490 10.601 4.333 1.00 88.88 122 ALA A N 1
ATOM 1008 C CA . ALA A 1 122 ? -2.837 10.009 5.612 1.00 88.88 122 ALA A CA 1
ATOM 1009 C C . ALA A 1 122 ? -3.485 11.048 6.540 1.00 88.88 122 ALA A C 1
ATOM 1011 O O . ALA A 1 122 ? -2.922 12.103 6.835 1.00 88.88 122 ALA A O 1
ATOM 1012 N N . GLY A 1 123 ? -4.687 10.733 7.023 1.00 88.38 123 GLY A N 1
ATOM 1013 C CA . GLY A 1 123 ? -5.375 11.550 8.019 1.00 88.38 123 GLY A CA 1
ATOM 1014 C C . GLY A 1 123 ? -4.735 11.447 9.409 1.00 88.38 123 GLY A C 1
ATOM 1015 O O . GLY A 1 123 ? -3.964 10.535 9.695 1.00 88.38 123 GLY A O 1
ATOM 1016 N N . LYS A 1 124 ? -5.139 12.340 10.323 1.00 85.38 124 LYS A N 1
ATOM 1017 C CA . LYS A 1 124 ? -4.619 12.435 11.709 1.00 85.38 124 LYS A CA 1
ATOM 1018 C C . LYS A 1 124 ? -4.811 11.171 12.566 1.00 85.38 124 LYS A C 1
ATOM 1020 O O . LYS A 1 124 ? -4.235 11.060 13.651 1.00 85.38 124 LYS A O 1
ATOM 1025 N N . ASP A 1 125 ? -5.648 10.239 12.123 1.00 92.12 125 ASP A N 1
ATOM 1026 C CA . ASP A 1 125 ? -5.910 8.984 12.830 1.00 92.12 125 ASP A CA 1
ATOM 1027 C C . ASP A 1 125 ? -5.062 7.812 12.335 1.00 92.12 125 ASP A C 1
ATOM 1029 O O . ASP A 1 125 ? -5.037 6.777 13.000 1.00 92.12 125 ASP A O 1
ATOM 1033 N N . VAL A 1 126 ? -4.330 7.976 11.231 1.00 94.12 126 VAL A N 1
ATOM 1034 C CA . VAL A 1 126 ? -3.348 6.999 10.757 1.00 94.12 126 VAL A CA 1
ATOM 1035 C C . VAL A 1 126 ? -2.027 7.257 11.478 1.00 94.12 126 VAL A C 1
ATOM 1037 O O . VAL A 1 126 ? -1.434 8.320 11.327 1.00 94.12 126 VAL A O 1
ATOM 1040 N N . ILE A 1 127 ? -1.570 6.299 12.284 1.00 92.88 127 ILE A N 1
ATOM 1041 C CA . ILE A 1 127 ? -0.388 6.490 13.148 1.00 92.88 127 ILE A CA 1
ATOM 1042 C C . ILE A 1 127 ? 0.888 5.835 12.609 1.00 92.88 127 ILE A C 1
ATOM 1044 O O . ILE A 1 127 ? 1.989 6.185 13.031 1.00 92.88 127 ILE A O 1
ATOM 1048 N N . PHE A 1 128 ? 0.753 4.884 11.686 1.00 92.00 128 PHE A N 1
ATOM 1049 C CA . PHE A 1 128 ? 1.868 4.289 10.960 1.00 92.00 128 PHE A CA 1
ATOM 1050 C C . PHE A 1 128 ? 1.409 3.675 9.642 1.00 92.00 128 PHE A C 1
ATOM 1052 O O . PHE A 1 128 ? 0.220 3.422 9.428 1.00 92.00 128 PHE A O 1
ATOM 1059 N N . PHE A 1 129 ? 2.374 3.368 8.781 1.00 92.19 129 PHE A N 1
ATOM 1060 C CA . PHE A 1 129 ? 2.171 2.442 7.677 1.00 92.19 129 PHE A CA 1
ATOM 1061 C C . PHE A 1 129 ? 3.228 1.335 7.700 1.00 92.19 129 PHE A C 1
ATOM 1063 O O . PHE A 1 129 ? 4.321 1.505 8.249 1.00 92.19 129 PHE A O 1
ATOM 1070 N N . ARG A 1 130 ? 2.865 0.178 7.146 1.00 91.81 130 ARG A N 1
ATOM 1071 C CA . ARG A 1 130 ? 3.710 -1.010 7.028 1.00 91.81 130 ARG A CA 1
ATOM 1072 C C . ARG A 1 130 ? 3.910 -1.343 5.556 1.00 91.81 130 ARG A C 1
ATOM 1074 O O . ARG A 1 130 ? 2.941 -1.427 4.800 1.00 91.81 130 ARG A O 1
ATOM 1081 N N . LEU A 1 131 ? 5.162 -1.574 5.182 1.00 89.94 131 LEU A N 1
ATOM 1082 C CA . LEU A 1 131 ? 5.541 -2.137 3.888 1.00 89.94 131 LEU A CA 1
ATOM 1083 C C . LEU A 1 131 ? 5.972 -3.582 4.118 1.00 89.94 131 LEU A C 1
ATOM 1085 O O . LEU A 1 131 ? 6.674 -3.853 5.091 1.00 89.94 131 LEU A O 1
ATOM 1089 N N . GLY A 1 132 ? 5.546 -4.500 3.258 1.00 84.94 132 GLY A N 1
ATOM 1090 C CA . GLY A 1 132 ? 5.986 -5.895 3.309 1.00 84.94 132 GLY A CA 1
ATOM 1091 C C . GLY A 1 132 ? 6.540 -6.354 1.971 1.00 84.94 132 GLY A C 1
ATOM 1092 O O . GLY A 1 132 ? 5.953 -7.278 1.421 1.00 84.94 132 GLY A O 1
ATOM 1093 N N . PRO A 1 133 ? 7.566 -5.695 1.409 1.00 83.06 133 PRO A N 1
ATOM 1094 C CA . PRO A 1 133 ? 8.066 -6.013 0.079 1.00 83.06 133 PRO A CA 1
ATOM 1095 C C . PRO A 1 133 ? 8.684 -7.415 -0.003 1.00 83.06 133 PRO A C 1
ATOM 1097 O O . PRO A 1 133 ? 9.184 -7.949 0.984 1.00 83.06 133 PRO A O 1
ATOM 1100 N N . GLU A 1 134 ? 8.674 -8.005 -1.200 1.00 75.94 134 GLU A N 1
ATOM 1101 C CA . GLU A 1 134 ? 9.386 -9.270 -1.484 1.00 75.94 134 GLU A CA 1
ATOM 1102 C C . GLU A 1 134 ? 10.830 -9.055 -1.931 1.00 75.94 134 GLU A C 1
ATOM 1104 O O . GLU A 1 134 ? 11.603 -10.000 -2.052 1.00 75.94 134 GLU A O 1
ATOM 1109 N N . TRP A 1 135 ? 11.184 -7.804 -2.192 1.00 75.44 135 TRP A N 1
ATOM 1110 C CA . TRP A 1 135 ? 12.484 -7.424 -2.690 1.00 75.44 135 TRP A CA 1
ATOM 1111 C C . TRP A 1 135 ? 13.467 -7.153 -1.557 1.00 75.44 135 TRP A C 1
ATOM 1113 O O . TRP A 1 135 ? 13.103 -6.596 -0.520 1.00 75.44 135 TRP A O 1
ATOM 1123 N N . ASP A 1 136 ? 14.720 -7.547 -1.778 1.00 66.31 136 ASP A N 1
ATOM 1124 C CA . ASP A 1 136 ? 15.795 -7.287 -0.832 1.00 66.31 136 ASP A CA 1
ATOM 1125 C C . ASP A 1 136 ? 16.222 -5.820 -0.910 1.00 66.31 136 ASP A C 1
ATOM 1127 O O . ASP A 1 136 ? 16.338 -5.211 -1.980 1.00 66.31 136 ASP A O 1
ATOM 1131 N N . LEU A 1 137 ? 16.438 -5.236 0.257 1.00 63.66 137 LEU A N 1
ATOM 1132 C CA . LEU A 1 137 ? 16.871 -3.862 0.379 1.00 63.66 137 LEU A CA 1
ATOM 1133 C C . LEU A 1 137 ? 18.378 -3.811 0.291 1.00 63.66 137 LEU A C 1
ATOM 1135 O O . LEU A 1 137 ? 19.084 -4.211 1.211 1.00 63.66 137 LEU A O 1
ATOM 1139 N N . SER A 1 138 ? 18.865 -3.186 -0.776 1.00 59.44 138 SER A N 1
ATOM 1140 C CA . SER A 1 138 ? 20.294 -2.936 -0.978 1.00 59.44 138 SER A CA 1
ATOM 1141 C C . SER A 1 138 ? 20.953 -2.175 0.182 1.00 59.44 138 SER A C 1
ATOM 1143 O O . SER A 1 138 ? 22.168 -2.245 0.352 1.00 59.44 138 SER A O 1
ATOM 1145 N N . SER A 1 139 ? 20.179 -1.448 0.999 1.00 63.38 139 SER A N 1
ATOM 1146 C CA . SER A 1 139 ? 20.690 -0.693 2.142 1.00 63.38 139 SER A CA 1
ATOM 1147 C C . SER A 1 139 ? 19.642 -0.516 3.246 1.00 63.38 139 SER A C 1
ATOM 1149 O O . SER A 1 139 ? 18.803 0.384 3.204 1.00 63.38 139 SER A O 1
ATOM 1151 N N . ARG A 1 140 ? 19.752 -1.305 4.319 1.00 69.12 140 ARG A N 1
ATOM 1152 C CA . ARG A 1 140 ? 18.957 -1.122 5.550 1.00 69.12 140 ARG A CA 1
ATOM 1153 C C . ARG A 1 140 ? 19.154 0.261 6.187 1.00 69.12 140 ARG A C 1
ATOM 1155 O O . ARG A 1 140 ? 18.206 0.842 6.710 1.00 69.12 140 ARG A O 1
ATOM 1162 N N . SER A 1 141 ? 20.372 0.801 6.135 1.00 69.25 141 SER A N 1
ATOM 1163 C CA . SER A 1 141 ? 20.727 2.090 6.747 1.00 69.25 141 SER A CA 1
ATOM 1164 C C . SER A 1 141 ? 19.945 3.264 6.156 1.00 69.25 141 SER A C 1
ATOM 1166 O O . SER A 1 141 ? 19.546 4.171 6.883 1.00 69.25 141 SER A O 1
ATOM 1168 N N . SER A 1 142 ? 19.663 3.224 4.856 1.00 68.25 142 SER A N 1
ATOM 1169 C CA . SER A 1 142 ? 18.914 4.278 4.170 1.00 68.25 142 SER A CA 1
ATOM 1170 C C . SER A 1 142 ? 17.428 4.342 4.551 1.00 68.25 142 SER A C 1
ATOM 1172 O O . SER A 1 142 ? 16.856 5.432 4.655 1.00 68.25 142 SER A O 1
ATOM 1174 N N . LEU A 1 143 ? 16.805 3.194 4.830 1.00 75.12 143 LEU A N 1
ATOM 1175 C CA . LEU A 1 143 ? 15.428 3.133 5.315 1.00 75.12 143 LEU A CA 1
ATOM 1176 C C . LEU A 1 143 ? 15.305 3.622 6.751 1.00 75.12 143 LEU A C 1
ATOM 1178 O O . LEU A 1 143 ? 14.385 4.379 7.059 1.00 75.12 143 LEU A O 1
ATOM 1182 N N . VAL A 1 144 ? 16.256 3.242 7.607 1.00 78.19 144 VAL A N 1
ATOM 1183 C CA . VAL A 1 144 ? 16.319 3.742 8.986 1.00 78.19 144 VAL A CA 1
ATOM 1184 C C . VAL A 1 144 ? 16.479 5.261 8.991 1.00 78.19 144 VAL A C 1
ATOM 1186 O O . VAL A 1 144 ? 15.730 5.946 9.683 1.00 78.19 144 VAL A O 1
ATOM 1189 N N . ALA A 1 145 ? 17.364 5.804 8.149 1.00 71.56 145 ALA A N 1
ATOM 1190 C CA . ALA A 1 145 ? 17.511 7.251 7.976 1.00 71.56 145 ALA A CA 1
ATOM 1191 C C . ALA A 1 145 ? 16.225 7.928 7.469 1.00 71.56 145 ALA A C 1
ATOM 1193 O O . ALA A 1 145 ? 15.958 9.081 7.798 1.00 71.56 145 ALA A O 1
ATOM 1194 N N . SER A 1 146 ? 15.405 7.204 6.703 1.00 68.69 146 SER A N 1
ATOM 1195 C CA . SER A 1 146 ? 14.112 7.691 6.221 1.00 68.69 146 SER A CA 1
ATOM 1196 C C . SER A 1 146 ? 12.987 7.554 7.252 1.00 68.69 146 SER A C 1
ATOM 1198 O O . SER A 1 146 ? 11.898 8.036 6.964 1.00 68.69 146 SER A O 1
ATOM 1200 N N . GLY A 1 147 ? 13.248 6.952 8.425 1.00 78.00 147 GLY A N 1
ATOM 1201 C CA . GL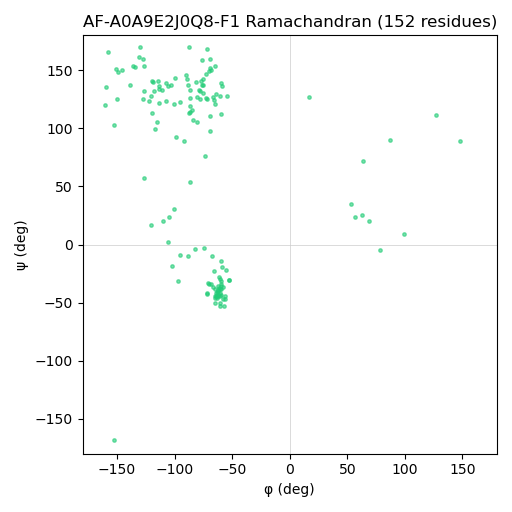Y A 1 147 ? 12.342 6.795 9.574 1.00 78.00 147 GLY A CA 1
ATOM 1202 C C . GLY A 1 147 ? 11.648 5.428 9.688 1.00 78.00 147 GLY A C 1
ATOM 1203 O O . GLY A 1 147 ? 10.760 5.256 10.523 1.00 78.00 147 GLY A O 1
ATOM 1204 N N . PHE A 1 148 ? 12.037 4.444 8.875 1.00 83.25 148 PHE A N 1
ATOM 1205 C CA . PHE A 1 148 ? 11.520 3.079 8.979 1.00 83.25 148 PHE A CA 1
ATOM 1206 C C . PHE A 1 148 ? 12.240 2.281 10.071 1.00 83.25 148 PHE A C 1
ATOM 1208 O O . PHE A 1 148 ? 13.459 2.317 10.207 1.00 83.25 148 PHE A O 1
ATOM 1215 N N . SER A 1 149 ? 11.476 1.488 10.809 1.00 83.56 149 SER A N 1
ATOM 1216 C CA . SER A 1 149 ? 11.942 0.504 11.784 1.00 83.56 149 SER A CA 1
ATOM 1217 C C . SER A 1 149 ? 11.605 -0.897 11.284 1.00 83.56 149 SER A C 1
ATOM 1219 O O . SER A 1 149 ? 10.504 -1.125 10.799 1.00 83.56 149 SER A O 1
ATOM 1221 N N . GLN A 1 150 ? 12.522 -1.856 11.383 1.00 77.31 150 GLN A N 1
ATOM 1222 C CA . GLN A 1 150 ? 12.208 -3.246 11.034 1.00 77.31 150 GLN A CA 1
ATOM 1223 C C . GLN A 1 150 ? 11.360 -3.888 12.139 1.00 77.31 150 GLN A C 1
ATOM 1225 O O . GLN A 1 150 ? 11.592 -3.628 13.322 1.00 77.31 150 GLN A O 1
ATOM 1230 N N . LEU A 1 151 ? 10.397 -4.731 11.763 1.00 72.38 151 LEU A N 1
ATOM 1231 C CA . LEU A 1 151 ? 9.660 -5.533 12.737 1.00 72.38 151 LEU A CA 1
ATOM 1232 C C . LEU A 1 151 ? 10.503 -6.731 13.206 1.00 72.38 151 LEU A C 1
ATOM 1234 O O . LEU A 1 151 ? 11.190 -7.342 12.397 1.00 72.38 151 LEU A O 1
ATOM 1238 N N . PRO A 1 152 ? 10.454 -7.094 14.498 1.00 61.00 152 PRO A N 1
ATOM 1239 C CA . PRO A 1 152 ? 11.308 -8.145 15.054 1.00 61.00 152 PRO A CA 1
ATOM 1240 C C . PRO A 1 152 ? 10.902 -9.580 14.670 1.00 61.00 152 PRO A C 1
ATOM 1242 O O . PRO A 1 152 ? 11.586 -10.511 15.077 1.00 61.00 152 PRO A O 1
ATOM 1245 N N . TYR A 1 153 ? 9.799 -9.767 13.938 1.00 58.09 153 TYR A N 1
ATOM 1246 C CA . TYR A 1 153 ? 9.184 -11.080 13.692 1.00 58.09 153 TYR A CA 1
ATOM 1247 C C . TYR A 1 153 ? 9.099 -11.471 12.207 1.00 58.09 153 TYR A C 1
ATOM 1249 O O . TYR A 1 153 ? 8.335 -12.376 11.883 1.00 58.09 153 TYR A O 1
ATOM 1257 N N . ASP A 1 154 ? 9.857 -10.803 11.333 1.00 47.91 154 ASP A N 1
ATOM 1258 C CA . ASP A 1 154 ? 9.954 -11.120 9.899 1.00 47.91 154 ASP A CA 1
ATOM 1259 C C . ASP A 1 154 ? 11.411 -11.433 9.512 1.00 47.91 154 ASP A C 1
ATOM 1261 O O . ASP A 1 154 ? 12.297 -10.599 9.836 1.00 47.91 154 ASP A O 1
#